Protein AF-A0A1F5NSA7-F1 (afdb_monomer_lite)

Foldseek 3Di:
DVVVVVVVVVLVVVLVVCVVVVPDQAASVVVVLVCLLVVLLVCLVVVPVPRDLLVSLLSVLVVQLVVCVQVVPQFDPVLSVLSSVLSSVLSSLCSDPNSVVVSVVSVVVNVVSVVVRVVPTDDDDDDDDPCPSHD

Structure (mmCIF, N/CA/C/O backbone):
data_AF-A0A1F5NSA7-F1
#
_entry.id   AF-A0A1F5NSA7-F1
#
loop_
_atom_site.group_PDB
_atom_site.id
_atom_site.type_symbol
_atom_site.label_atom_id
_atom_site.label_alt_id
_atom_site.label_comp_id
_atom_site.label_asym_id
_atom_site.label_entity_id
_atom_site.label_seq_id
_atom_site.pdbx_PDB_ins_code
_atom_site.Cartn_x
_atom_site.Cartn_y
_atom_site.Cartn_z
_atom_site.occupancy
_atom_site.B_iso_or_equiv
_atom_site.auth_seq_id
_atom_site.auth_comp_id
_atom_site.auth_asym_id
_atom_site.auth_atom_id
_atom_site.pdbx_PDB_model_num
ATOM 1 N N . MET A 1 1 ? -5.636 7.174 -25.384 1.00 59.19 1 MET A N 1
ATOM 2 C CA . MET A 1 1 ? -6.730 7.542 -24.453 1.00 59.19 1 MET A CA 1
ATOM 3 C C . MET A 1 1 ? -7.946 6.629 -24.592 1.00 59.19 1 MET A C 1
ATOM 5 O O . MET A 1 1 ? -8.296 6.016 -23.596 1.00 59.19 1 MET A O 1
ATOM 9 N N . ILE A 1 2 ? -8.536 6.452 -25.786 1.00 85.12 2 ILE A N 1
ATOM 10 C CA . ILE A 1 2 ? -9.691 5.543 -26.000 1.00 85.12 2 ILE A CA 1
ATOM 11 C C . ILE A 1 2 ? -9.412 4.102 -25.542 1.00 85.12 2 ILE A C 1
ATOM 13 O O . ILE A 1 2 ? -10.258 3.491 -24.900 1.00 85.12 2 ILE A O 1
ATOM 17 N N . TYR A 1 3 ? -8.210 3.580 -25.798 1.00 79.81 3 TYR A N 1
ATOM 18 C CA . TYR A 1 3 ? -7.849 2.216 -25.400 1.00 79.81 3 TYR A CA 1
ATOM 19 C C . TYR A 1 3 ? -7.898 1.983 -23.879 1.00 79.81 3 TYR A C 1
ATOM 21 O O . TYR A 1 3 ? -8.361 0.935 -23.444 1.00 79.81 3 TYR A O 1
ATOM 29 N N . TYR A 1 4 ? -7.487 2.965 -23.066 1.00 64.31 4 TYR A N 1
ATOM 30 C CA . TYR A 1 4 ? -7.553 2.859 -21.605 1.00 64.31 4 TYR A CA 1
ATOM 31 C C . TYR A 1 4 ? -9.001 2.807 -21.115 1.00 64.31 4 TYR A C 1
ATOM 33 O O . TYR A 1 4 ? -9.326 1.991 -20.259 1.00 64.31 4 TYR A O 1
ATOM 41 N N . LEU A 1 5 ? -9.882 3.632 -21.693 1.00 71.81 5 LEU A N 1
ATOM 42 C CA . LEU A 1 5 ? -11.310 3.630 -21.361 1.00 71.81 5 LEU A CA 1
ATOM 43 C C . LEU A 1 5 ? -11.967 2.296 -21.724 1.00 71.81 5 LEU A C 1
ATOM 45 O O . LEU A 1 5 ? -12.760 1.772 -20.947 1.00 71.81 5 LEU A O 1
ATOM 49 N N . LEU A 1 6 ? -11.592 1.722 -22.869 1.00 86.19 6 LEU A N 1
ATOM 50 C CA . LEU A 1 6 ? -12.096 0.429 -23.324 1.00 86.19 6 LEU A CA 1
ATOM 51 C C . LEU A 1 6 ? -11.647 -0.701 -22.387 1.00 86.19 6 LEU A C 1
ATOM 53 O O . LEU A 1 6 ? -12.471 -1.515 -21.989 1.00 86.19 6 LEU A O 1
ATOM 57 N N . ILE A 1 7 ? -10.380 -0.698 -21.955 1.00 78.62 7 ILE A N 1
ATOM 58 C CA . ILE A 1 7 ? -9.847 -1.661 -20.977 1.00 78.62 7 ILE A CA 1
ATOM 59 C C . ILE A 1 7 ? -10.573 -1.546 -19.631 1.00 78.62 7 ILE A C 1
ATOM 61 O O . ILE A 1 7 ? -11.007 -2.562 -19.090 1.00 78.62 7 ILE A O 1
ATOM 65 N N . ILE A 1 8 ? -10.757 -0.329 -19.106 1.00 75.56 8 ILE A N 1
ATOM 66 C CA . ILE A 1 8 ? -11.465 -0.101 -17.836 1.00 75.56 8 ILE A CA 1
ATOM 67 C C . ILE A 1 8 ? -12.918 -0.571 -17.942 1.00 75.56 8 ILE A C 1
ATOM 69 O O . ILE A 1 8 ? -13.404 -1.255 -17.043 1.00 75.56 8 ILE A O 1
ATOM 73 N N . PHE A 1 9 ? -13.605 -0.261 -19.044 1.00 85.12 9 PHE A N 1
ATOM 74 C CA . PHE A 1 9 ? -14.976 -0.706 -19.279 1.00 85.12 9 PHE A CA 1
ATOM 75 C C . PHE A 1 9 ? -15.074 -2.236 -19.319 1.00 85.12 9 PHE A C 1
ATOM 77 O O . PHE A 1 9 ? -15.924 -2.815 -18.647 1.00 85.12 9 PHE A O 1
ATOM 84 N N . LEU A 1 10 ? -14.165 -2.899 -20.040 1.00 83.81 10 LEU A N 1
ATOM 85 C CA . LEU A 1 10 ? -14.155 -4.354 -20.198 1.00 83.81 10 LEU A CA 1
ATOM 86 C C . LEU A 1 10 ? -13.842 -5.063 -18.872 1.00 83.81 10 LEU A C 1
ATOM 88 O O . LEU A 1 10 ? -14.538 -6.007 -18.508 1.00 83.81 10 LEU A O 1
ATOM 92 N N . LEU A 1 11 ? -12.878 -4.552 -18.097 1.00 76.06 11 LEU A N 1
ATOM 93 C CA . LEU A 1 11 ? -12.601 -5.012 -16.731 1.00 76.06 11 LEU A CA 1
ATOM 94 C C . LEU A 1 11 ? -13.821 -4.834 -15.824 1.00 76.06 11 LEU A C 1
ATOM 96 O O . LEU A 1 11 ? -14.205 -5.769 -15.127 1.00 76.06 11 LEU A O 1
ATOM 100 N N . THR A 1 12 ? -14.466 -3.668 -15.867 1.00 75.31 12 THR A N 1
ATOM 101 C CA . THR A 1 12 ? -15.664 -3.385 -15.060 1.00 75.31 12 THR A CA 1
ATOM 102 C C . THR A 1 12 ? -16.791 -4.361 -15.395 1.00 75.31 12 THR A C 1
ATOM 104 O O . THR A 1 12 ? -17.446 -4.874 -14.492 1.00 75.31 12 THR A O 1
ATOM 107 N N . LEU A 1 13 ? -16.978 -4.680 -16.678 1.00 81.56 13 LEU A N 1
ATOM 108 C CA . LEU A 1 13 ? -17.986 -5.627 -17.152 1.00 81.56 13 LEU A CA 1
ATOM 109 C C . LEU A 1 13 ? -17.665 -7.060 -16.696 1.00 81.56 13 LEU A C 1
ATOM 111 O O . LEU A 1 13 ? -18.548 -7.747 -16.190 1.00 81.56 13 LEU A O 1
ATOM 115 N N . VAL A 1 14 ? -16.398 -7.484 -16.777 1.00 79.56 14 VAL A N 1
ATOM 116 C CA . VAL A 1 14 ? -15.939 -8.790 -16.267 1.00 79.56 14 VAL A CA 1
ATOM 117 C C . VAL A 1 14 ? -16.171 -8.906 -14.759 1.00 79.56 14 VAL A C 1
ATOM 119 O O . VAL A 1 14 ? -16.764 -9.886 -14.308 1.00 79.56 14 VAL A O 1
ATOM 122 N N . PHE A 1 15 ? -15.780 -7.897 -13.974 1.00 67.94 15 PHE A N 1
ATOM 123 C CA . PHE A 1 15 ? -16.013 -7.886 -12.526 1.00 67.94 15 PHE A CA 1
ATOM 124 C C . PHE A 1 15 ? -17.499 -7.832 -12.172 1.00 67.94 15 PHE A C 1
ATOM 126 O O . PHE A 1 15 ? -17.921 -8.487 -11.220 1.00 67.94 15 PHE A O 1
ATOM 133 N N . TRP A 1 16 ? -18.308 -7.109 -12.947 1.00 74.50 16 TRP A N 1
ATOM 134 C CA . TRP A 1 16 ? -19.754 -7.056 -12.756 1.00 74.50 16 TRP A CA 1
ATOM 135 C C . TRP A 1 16 ? -20.420 -8.409 -13.019 1.00 74.50 16 TRP A C 1
ATOM 137 O O . TRP A 1 16 ? -21.258 -8.840 -12.227 1.00 74.50 16 TRP A O 1
ATOM 147 N N . VAL A 1 17 ? -20.015 -9.107 -14.085 1.00 75.94 17 VAL A N 1
ATOM 148 C CA . VAL A 1 17 ? -20.493 -10.461 -14.397 1.00 75.94 17 VAL A CA 1
ATOM 149 C C . VAL A 1 17 ? -20.066 -11.442 -13.306 1.00 75.94 17 VAL A C 1
ATOM 151 O O . VAL A 1 17 ? -20.916 -12.144 -12.770 1.00 75.94 17 VAL A O 1
ATOM 154 N N . LEU A 1 18 ? -18.794 -11.436 -12.897 1.00 69.38 18 LEU A N 1
ATOM 155 C CA . LEU A 1 18 ? -18.285 -12.298 -11.822 1.00 69.38 18 LEU A CA 1
ATOM 156 C C . LEU A 1 18 ? -19.015 -12.074 -10.489 1.00 69.38 18 LEU A C 1
ATOM 158 O O . LEU A 1 18 ? -19.372 -13.042 -9.815 1.00 69.38 18 LEU A O 1
ATOM 162 N N . TYR A 1 19 ? -19.283 -10.813 -10.138 1.00 66.25 19 TYR A N 1
ATOM 163 C CA . TYR A 1 19 ? -20.065 -10.449 -8.958 1.00 66.25 19 TYR A CA 1
ATOM 164 C C . TYR A 1 19 ? -21.512 -10.947 -9.063 1.00 66.25 19 TYR A C 1
ATOM 166 O O . TYR A 1 19 ? -22.030 -11.580 -8.142 1.00 66.25 19 TYR A O 1
ATOM 174 N N . ARG A 1 20 ? -22.163 -10.717 -10.211 1.00 73.69 20 ARG A N 1
ATOM 175 C CA . ARG A 1 20 ? -23.559 -11.114 -10.441 1.00 73.69 20 ARG A CA 1
ATOM 176 C C . ARG A 1 20 ? -23.741 -12.630 -10.460 1.00 73.69 20 ARG A C 1
ATOM 178 O O . ARG A 1 20 ? -24.774 -13.117 -10.010 1.00 73.69 20 ARG A O 1
ATOM 185 N N . SER A 1 21 ? -22.746 -13.369 -10.936 1.00 71.56 21 SER A N 1
ATOM 186 C CA . SER A 1 21 ? -22.776 -14.830 -10.991 1.00 71.56 21 SER A CA 1
ATOM 187 C C . SER A 1 21 ? -22.525 -15.503 -9.635 1.00 71.56 21 SER A C 1
ATOM 189 O O . SER A 1 21 ? -22.637 -16.722 -9.561 1.00 71.56 21 SER A O 1
ATOM 191 N N . ARG A 1 22 ? -22.190 -14.753 -8.566 1.00 64.38 22 ARG A N 1
ATOM 192 C CA . ARG A 1 22 ? -21.837 -15.279 -7.226 1.00 64.38 22 ARG A CA 1
ATOM 193 C C . ARG A 1 22 ? -20.782 -16.402 -7.230 1.00 64.38 22 ARG A C 1
ATOM 195 O O . ARG A 1 22 ? -20.678 -17.156 -6.269 1.00 64.38 22 ARG A O 1
ATOM 202 N N . ILE A 1 23 ? -19.978 -16.508 -8.290 1.00 63.03 23 ILE A N 1
ATOM 203 C CA . ILE A 1 23 ? -18.941 -17.547 -8.426 1.00 63.03 23 ILE A CA 1
ATOM 204 C C . ILE A 1 23 ? -17.791 -17.288 -7.439 1.00 63.03 23 ILE A C 1
ATOM 206 O O . ILE A 1 23 ? -17.078 -18.209 -7.053 1.00 63.03 23 ILE A O 1
ATOM 210 N N . ILE A 1 24 ? -17.625 -16.038 -6.999 1.00 58.00 24 ILE A N 1
ATOM 211 C CA . ILE A 1 24 ? -16.547 -15.612 -6.112 1.00 58.00 24 ILE A CA 1
ATOM 212 C C . ILE A 1 24 ? -17.168 -14.931 -4.884 1.00 58.00 24 ILE A C 1
ATOM 214 O O . ILE A 1 24 ? -17.869 -13.932 -5.018 1.00 58.00 24 ILE A O 1
ATOM 218 N N . ALA A 1 25 ? -16.898 -15.460 -3.687 1.00 63.16 25 ALA A N 1
ATOM 219 C CA . ALA A 1 25 ? -17.334 -14.885 -2.405 1.00 63.16 25 ALA A CA 1
ATOM 220 C C . ALA A 1 25 ? -16.518 -13.646 -1.973 1.00 63.16 25 ALA A C 1
ATOM 222 O O . ALA A 1 25 ? -16.739 -13.098 -0.898 1.00 63.16 25 ALA A O 1
ATOM 223 N N . PHE A 1 26 ? -15.554 -13.219 -2.792 1.00 64.19 26 PHE A N 1
ATOM 224 C CA . PHE A 1 26 ? -14.690 -12.071 -2.538 1.00 64.19 26 PHE A CA 1
ATOM 225 C C . PHE A 1 26 ? -15.247 -10.832 -3.235 1.00 64.19 26 PHE A C 1
ATOM 227 O O . PHE A 1 26 ? -15.658 -10.899 -4.396 1.00 64.19 26 PHE A O 1
ATOM 234 N N . CYS A 1 27 ? -15.216 -9.679 -2.566 1.00 71.94 27 CYS A N 1
ATOM 235 C CA . CYS A 1 27 ? -15.608 -8.437 -3.214 1.00 71.94 27 CYS A CA 1
ATOM 236 C C . CYS A 1 27 ? -14.680 -8.115 -4.389 1.00 71.94 27 CYS A C 1
ATOM 238 O O . CYS A 1 27 ? -13.453 -8.126 -4.223 1.00 71.94 27 CYS A O 1
ATOM 240 N N . PRO A 1 28 ? -15.246 -7.764 -5.558 1.00 68.94 28 PRO A N 1
ATOM 241 C CA . PRO A 1 28 ? -14.464 -7.417 -6.738 1.00 68.94 28 PRO A CA 1
ATOM 242 C C . PRO A 1 28 ? -13.488 -6.268 -6.460 1.00 68.94 28 PRO A C 1
ATOM 244 O O . PRO A 1 28 ? -12.380 -6.283 -6.982 1.00 68.94 28 PRO A O 1
ATOM 247 N N . ILE A 1 29 ? -13.839 -5.323 -5.580 1.00 70.69 29 ILE A N 1
ATOM 248 C CA . ILE A 1 29 ? -12.952 -4.219 -5.192 1.00 70.69 29 ILE A CA 1
ATOM 249 C C . ILE A 1 29 ? -11.737 -4.755 -4.430 1.00 70.69 29 ILE A C 1
ATOM 251 O O . ILE A 1 29 ? -10.611 -4.476 -4.827 1.00 70.69 29 ILE A O 1
ATOM 255 N N . CYS A 1 30 ? -11.938 -5.566 -3.381 1.00 74.75 30 CYS A N 1
ATOM 256 C CA . CYS A 1 30 ? -10.825 -6.088 -2.579 1.00 74.75 30 CYS A CA 1
ATOM 257 C C . CYS A 1 30 ? -9.909 -6.987 -3.458 1.00 74.75 30 CYS A C 1
ATOM 259 O O . CYS A 1 30 ? -8.685 -6.913 -3.345 1.00 74.75 30 CYS A O 1
ATOM 261 N N . ALA A 1 31 ? -10.474 -7.742 -4.413 1.00 75.38 31 ALA A N 1
ATOM 262 C CA . ALA A 1 31 ? -9.715 -8.542 -5.380 1.00 75.38 31 ALA A CA 1
ATOM 263 C C . ALA A 1 31 ? -8.886 -7.694 -6.365 1.00 75.38 31 ALA A C 1
ATOM 265 O O . ALA A 1 31 ? -7.699 -7.967 -6.547 1.00 75.38 31 ALA A O 1
ATOM 266 N N . VAL A 1 32 ? -9.469 -6.648 -6.967 1.00 78.81 32 VAL A N 1
ATOM 267 C CA . VAL A 1 32 ? -8.744 -5.725 -7.863 1.00 78.81 32 VAL A CA 1
ATOM 268 C C . VAL A 1 32 ? -7.575 -5.077 -7.137 1.00 78.81 32 VAL A C 1
ATOM 270 O O . VAL A 1 32 ? -6.474 -5.010 -7.685 1.00 78.81 32 VAL A O 1
ATOM 273 N N . THR A 1 33 ? -7.782 -4.637 -5.896 1.00 81.12 33 THR A N 1
ATOM 274 C CA . THR A 1 33 ? -6.726 -4.004 -5.105 1.00 81.12 33 THR A CA 1
ATOM 275 C C . THR A 1 33 ? -5.577 -4.983 -4.839 1.00 81.12 33 THR A C 1
ATOM 277 O O . THR A 1 33 ? -4.422 -4.633 -5.063 1.00 81.12 33 THR A O 1
ATOM 280 N N . VAL A 1 34 ? -5.869 -6.235 -4.457 1.00 82.00 34 VAL A N 1
ATOM 281 C CA . VAL A 1 34 ? -4.841 -7.277 -4.258 1.00 82.00 34 VAL A CA 1
ATOM 282 C C . VAL A 1 34 ? -4.090 -7.592 -5.549 1.00 82.00 34 VAL A C 1
ATOM 284 O O . VAL A 1 34 ? -2.862 -7.639 -5.539 1.00 82.00 34 VAL A O 1
ATOM 287 N N . ILE A 1 35 ? -4.798 -7.748 -6.670 1.00 82.25 35 ILE A N 1
ATOM 288 C CA . ILE A 1 35 ? -4.173 -7.968 -7.983 1.00 82.25 35 ILE A CA 1
ATOM 289 C C . ILE A 1 35 ? -3.264 -6.788 -8.347 1.00 82.25 35 ILE A C 1
ATOM 291 O O . ILE A 1 35 ? -2.162 -6.997 -8.848 1.00 82.25 35 ILE A O 1
ATOM 295 N N . THR A 1 36 ? -3.685 -5.558 -8.043 1.00 86.12 36 THR A N 1
ATOM 296 C CA . THR A 1 36 ? -2.885 -4.348 -8.275 1.00 86.12 36 THR A CA 1
ATOM 297 C C . THR A 1 36 ? -1.614 -4.347 -7.422 1.00 86.12 36 THR A C 1
ATOM 299 O O . TH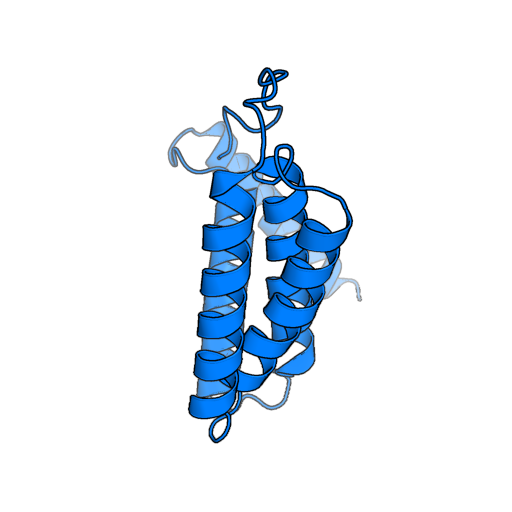R A 1 36 ? -0.549 -4.022 -7.946 1.00 86.12 36 THR A O 1
ATOM 302 N N . TRP A 1 37 ? -1.674 -4.777 -6.153 1.00 84.62 37 TRP A N 1
ATOM 303 C CA . TRP A 1 37 ? -0.476 -4.924 -5.310 1.00 84.62 37 TRP A CA 1
ATOM 304 C C . TRP A 1 37 ? 0.493 -5.948 -5.862 1.00 84.62 37 TRP A C 1
ATOM 306 O O . TRP A 1 37 ? 1.665 -5.643 -6.065 1.00 84.62 37 TRP A O 1
ATOM 316 N N . VAL A 1 38 ? -0.003 -7.160 -6.109 1.00 86.12 38 VAL A N 1
ATOM 317 C CA . VAL A 1 38 ? 0.826 -8.272 -6.571 1.00 86.12 38 VAL A CA 1
ATOM 318 C C . VAL A 1 38 ? 1.435 -7.933 -7.928 1.00 86.12 38 VAL A C 1
ATOM 320 O O . VAL A 1 38 ? 2.633 -8.114 -8.119 1.00 86.12 38 VAL A O 1
ATOM 323 N N . GLY A 1 39 ? 0.645 -7.364 -8.840 1.00 87.62 39 GLY A N 1
ATOM 324 C CA . GLY A 1 39 ? 1.114 -6.907 -10.145 1.00 87.62 39 GLY A CA 1
ATOM 325 C C . GLY A 1 39 ? 2.149 -5.786 -10.046 1.00 87.62 39 GLY A C 1
ATOM 326 O O . GLY A 1 39 ? 3.172 -5.850 -10.722 1.00 87.62 39 GLY A O 1
ATOM 327 N N . GLY A 1 40 ? 1.929 -4.793 -9.179 1.00 87.44 40 GLY A N 1
ATOM 328 C CA . GLY A 1 40 ? 2.871 -3.695 -8.952 1.00 87.44 40 GLY A CA 1
ATOM 329 C C . GLY A 1 40 ? 4.204 -4.173 -8.378 1.00 87.44 40 GLY A C 1
ATOM 330 O O . GLY A 1 40 ? 5.258 -3.828 -8.906 1.00 87.44 40 GLY A O 1
ATOM 331 N N . LEU A 1 41 ? 4.167 -5.024 -7.350 1.00 87.25 41 LEU A N 1
ATOM 332 C CA . LEU A 1 41 ? 5.366 -5.617 -6.750 1.00 87.25 41 LEU A CA 1
ATOM 333 C C . LEU A 1 41 ? 6.119 -6.502 -7.745 1.00 87.25 41 LEU A C 1
ATOM 335 O O . LEU A 1 41 ? 7.341 -6.405 -7.852 1.00 87.25 41 LEU A O 1
ATOM 339 N N . LEU A 1 42 ? 5.401 -7.323 -8.516 1.00 89.38 42 LEU A N 1
ATOM 340 C CA . LEU A 1 42 ? 6.003 -8.174 -9.537 1.00 89.38 42 LEU A CA 1
ATOM 341 C C . LEU A 1 42 ? 6.649 -7.342 -10.653 1.00 89.38 42 LEU A C 1
ATOM 343 O O . LEU A 1 42 ? 7.761 -7.647 -11.073 1.00 89.38 42 LEU A O 1
ATOM 347 N N . ALA A 1 43 ? 5.997 -6.268 -11.105 1.00 88.50 43 ALA A N 1
ATOM 348 C CA . ALA A 1 43 ? 6.541 -5.378 -12.129 1.00 88.50 43 ALA A CA 1
ATOM 349 C C . ALA A 1 43 ? 7.823 -4.667 -11.659 1.00 88.50 43 ALA A C 1
ATOM 351 O O . ALA A 1 43 ? 8.768 -4.524 -12.437 1.00 88.50 43 ALA A O 1
ATOM 352 N N . ILE A 1 44 ? 7.889 -4.280 -10.381 1.00 87.50 44 ILE A N 1
ATOM 353 C CA . ILE A 1 44 ? 9.102 -3.713 -9.777 1.00 87.50 44 ILE A CA 1
ATOM 354 C C . ILE A 1 44 ? 10.200 -4.774 -9.680 1.00 87.50 44 ILE A C 1
ATOM 356 O O . ILE A 1 44 ? 11.342 -4.512 -10.056 1.00 87.50 44 ILE A O 1
ATOM 360 N N . HIS A 1 45 ? 9.859 -5.988 -9.243 1.00 85.75 45 HIS A N 1
ATOM 361 C CA . HIS A 1 45 ? 10.818 -7.085 -9.127 1.00 85.75 45 HIS A CA 1
ATOM 362 C C . HIS A 1 45 ? 11.422 -7.479 -10.485 1.00 85.75 45 HIS A C 1
ATOM 364 O O . HIS A 1 45 ? 12.626 -7.701 -10.594 1.00 85.75 45 HIS A O 1
ATOM 370 N N . LEU A 1 46 ? 10.608 -7.476 -11.543 1.00 90.50 46 LEU A N 1
ATOM 371 C CA . LEU A 1 46 ? 11.033 -7.718 -12.924 1.00 90.50 46 LEU A CA 1
ATOM 372 C C . LEU A 1 46 ? 11.735 -6.509 -13.574 1.00 90.50 46 LEU A C 1
ATOM 374 O O . LEU A 1 46 ? 12.067 -6.566 -14.757 1.00 90.50 46 LEU A O 1
ATOM 378 N N . ARG A 1 47 ? 11.977 -5.422 -12.823 1.00 86.75 47 ARG A N 1
ATOM 379 C CA . ARG A 1 47 ? 12.631 -4.179 -13.278 1.00 86.75 47 ARG A CA 1
ATOM 380 C C . ARG A 1 47 ? 11.994 -3.583 -14.533 1.00 86.75 47 ARG A C 1
ATOM 382 O O . ARG A 1 47 ? 12.678 -3.072 -15.421 1.00 86.75 47 ARG A O 1
ATOM 389 N N . VAL A 1 48 ? 10.669 -3.653 -14.619 1.00 88.12 48 VAL A N 1
ATOM 390 C CA . VAL A 1 48 ? 9.934 -3.129 -15.766 1.00 88.12 48 VAL A CA 1
ATOM 391 C C . VAL A 1 48 ? 9.999 -1.599 -15.752 1.00 88.12 48 VAL A C 1
ATOM 393 O O . VAL A 1 48 ? 9.690 -0.967 -14.748 1.00 88.12 48 VAL A O 1
ATOM 396 N N . SER A 1 49 ? 10.376 -0.987 -16.875 1.00 82.62 49 SER A N 1
ATOM 397 C CA . SER A 1 49 ? 10.705 0.448 -16.959 1.00 82.62 49 SER A CA 1
ATOM 398 C C . SER A 1 49 ? 9.561 1.409 -16.611 1.00 82.62 49 SER A C 1
ATOM 400 O O . SER A 1 49 ? 9.821 2.547 -16.230 1.00 82.62 49 SER A O 1
ATOM 402 N N . TRP A 1 50 ? 8.302 0.979 -16.728 1.00 83.44 50 TRP A N 1
ATOM 403 C CA . TRP A 1 50 ? 7.136 1.787 -16.349 1.00 83.44 50 TRP A CA 1
ATOM 404 C C . TRP A 1 50 ? 6.727 1.623 -14.877 1.00 83.44 50 TRP A C 1
ATOM 406 O O . TRP A 1 50 ? 5.890 2.384 -14.388 1.00 83.44 50 TRP A O 1
ATOM 416 N N . ALA A 1 51 ? 7.291 0.649 -14.157 1.00 84.62 51 ALA A N 1
ATOM 417 C CA . ALA A 1 51 ? 6.947 0.376 -12.769 1.00 84.62 51 ALA A CA 1
ATOM 418 C C . ALA A 1 51 ? 7.709 1.327 -11.837 1.00 84.62 51 ALA A C 1
ATOM 420 O O . ALA A 1 51 ? 8.887 1.133 -11.545 1.00 84.62 51 ALA A O 1
ATOM 421 N N . ASN A 1 52 ? 7.028 2.372 -11.364 1.00 85.31 52 ASN A N 1
ATOM 422 C CA . ASN A 1 52 ? 7.611 3.311 -10.413 1.00 85.31 52 ASN A CA 1
ATOM 423 C C . ASN A 1 52 ? 7.299 2.874 -8.964 1.00 85.31 52 ASN A C 1
ATOM 425 O O . ASN A 1 52 ? 6.121 2.851 -8.585 1.00 85.31 52 ASN A O 1
ATOM 429 N N . PRO A 1 53 ? 8.316 2.573 -8.131 1.00 84.06 53 PRO A N 1
ATOM 430 C CA . PRO A 1 53 ? 8.118 2.133 -6.749 1.00 84.06 53 PRO A CA 1
ATOM 431 C C . PRO A 1 53 ? 7.380 3.159 -5.889 1.00 84.06 53 PRO A C 1
ATOM 433 O O . PRO A 1 53 ? 6.615 2.786 -5.003 1.00 84.06 53 PRO A O 1
ATOM 436 N N . PHE A 1 54 ? 7.524 4.447 -6.195 1.00 85.81 54 PHE A N 1
ATOM 437 C CA . PHE A 1 54 ? 6.817 5.516 -5.502 1.00 85.81 54 PHE A CA 1
ATOM 438 C C . PHE A 1 54 ? 5.304 5.470 -5.756 1.00 85.81 54 PHE A C 1
ATOM 440 O O . PHE A 1 54 ? 4.509 5.630 -4.833 1.00 85.81 54 PHE A O 1
ATOM 447 N N . VAL A 1 55 ? 4.895 5.189 -6.998 1.00 85.88 55 VAL A N 1
ATOM 448 C CA . VAL A 1 55 ? 3.474 5.074 -7.364 1.00 85.88 55 VAL A CA 1
ATOM 449 C C . VAL A 1 55 ? 2.840 3.880 -6.656 1.00 85.88 55 VAL A C 1
ATOM 451 O O . VAL A 1 55 ? 1.755 4.009 -6.090 1.00 85.88 55 VAL A O 1
ATOM 454 N N . VAL A 1 56 ? 3.533 2.738 -6.633 1.00 87.56 56 VAL A N 1
ATOM 455 C CA . VAL A 1 56 ? 3.062 1.548 -5.913 1.00 87.56 56 VAL A CA 1
ATOM 456 C C . VAL A 1 56 ? 2.951 1.841 -4.418 1.00 87.56 56 VAL A C 1
ATOM 458 O O . VAL A 1 56 ? 1.902 1.573 -3.841 1.00 87.56 56 VAL A O 1
ATOM 461 N N . ALA A 1 57 ? 3.959 2.468 -3.806 1.00 86.50 57 ALA A N 1
ATOM 462 C CA . ALA A 1 57 ? 3.940 2.818 -2.387 1.00 86.50 57 ALA A CA 1
ATOM 463 C C . ALA A 1 57 ? 2.793 3.773 -2.012 1.00 86.50 57 ALA A C 1
ATOM 465 O O . ALA A 1 57 ? 2.110 3.534 -1.015 1.00 86.50 57 ALA A O 1
ATOM 466 N N . ILE A 1 58 ? 2.526 4.810 -2.819 1.00 85.50 58 ILE A N 1
ATOM 467 C CA . ILE A 1 58 ? 1.385 5.719 -2.608 1.00 85.50 58 ILE A CA 1
ATOM 468 C C . ILE A 1 58 ? 0.071 4.952 -2.656 1.00 85.50 58 ILE A C 1
ATOM 470 O O . ILE A 1 58 ? -0.775 5.125 -1.778 1.00 85.50 58 ILE A O 1
ATOM 474 N N . LEU A 1 59 ? -0.103 4.100 -3.667 1.00 87.00 59 LEU A N 1
ATOM 475 C CA . LEU A 1 59 ? -1.298 3.281 -3.791 1.00 87.00 59 LEU A CA 1
ATOM 476 C C . LEU A 1 59 ? -1.452 2.402 -2.532 1.00 87.00 59 LEU A C 1
ATOM 478 O O . LEU A 1 59 ? -2.536 2.390 -1.934 1.00 87.00 59 LEU A O 1
ATOM 482 N N . MET A 1 60 ? -0.394 1.694 -2.098 1.00 87.62 60 MET A N 1
ATOM 483 C CA . MET A 1 60 ? -0.484 0.772 -0.947 1.00 87.62 60 MET A CA 1
ATOM 484 C C . MET A 1 60 ? -0.821 1.551 0.323 1.00 87.62 60 MET A C 1
ATOM 486 O O . MET A 1 60 ? -1.676 1.149 1.114 1.00 87.62 60 MET A O 1
ATOM 490 N N . GLY A 1 61 ? -0.191 2.712 0.487 1.00 86.50 61 GLY A N 1
ATOM 491 C CA . GLY A 1 61 ? -0.422 3.605 1.607 1.00 86.50 61 GLY A CA 1
ATOM 492 C C . GLY A 1 61 ? -1.818 4.217 1.638 1.00 86.50 61 GLY A C 1
ATOM 493 O O . GLY A 1 61 ? -2.399 4.337 2.714 1.00 86.50 61 GLY A O 1
ATOM 494 N N . ALA A 1 62 ? -2.412 4.534 0.485 1.00 85.25 62 ALA A N 1
ATOM 495 C CA . ALA A 1 62 ? -3.805 4.974 0.414 1.00 85.25 62 ALA A CA 1
ATOM 496 C C . ALA A 1 62 ? -4.757 3.884 0.936 1.00 85.25 62 ALA A C 1
ATOM 498 O O . ALA A 1 62 ? -5.703 4.176 1.670 1.00 85.25 62 ALA A O 1
ATOM 499 N N . SER A 1 63 ? -4.461 2.614 0.640 1.00 86.44 63 SER A N 1
ATOM 500 C CA . SER A 1 63 ? -5.214 1.486 1.201 1.00 86.44 63 SER A CA 1
ATOM 501 C C . SER A 1 63 ? -4.982 1.314 2.698 1.00 86.44 63 SER A C 1
ATOM 503 O O . SER A 1 63 ? -5.939 1.065 3.427 1.00 86.44 63 SER A O 1
ATOM 505 N N . MET A 1 64 ? -3.761 1.538 3.195 1.00 84.31 64 MET A N 1
ATOM 506 C CA . MET A 1 64 ? -3.521 1.625 4.641 1.00 84.31 64 MET A CA 1
ATOM 507 C C . MET A 1 64 ? -4.312 2.759 5.297 1.00 84.31 64 MET A C 1
ATOM 509 O O . MET A 1 64 ? -4.829 2.564 6.392 1.00 84.31 64 MET A O 1
ATOM 513 N N . GLY A 1 65 ? -4.458 3.914 4.645 1.00 84.25 65 GLY A N 1
ATOM 514 C CA . GLY A 1 65 ? -5.287 5.015 5.139 1.00 84.25 65 GLY A CA 1
ATOM 515 C C . GLY A 1 65 ? -6.760 4.631 5.257 1.00 84.25 65 GLY A C 1
ATOM 516 O O . GLY A 1 65 ? -7.373 4.862 6.298 1.00 84.25 65 GLY A O 1
ATOM 517 N N . ALA A 1 66 ? -7.307 3.956 4.244 1.00 82.25 66 ALA A N 1
ATOM 518 C CA . ALA A 1 66 ? -8.666 3.417 4.302 1.00 82.25 66 ALA A CA 1
ATOM 519 C C . ALA A 1 66 ? -8.834 2.393 5.442 1.00 82.25 66 ALA A C 1
ATOM 521 O O . ALA A 1 66 ? -9.832 2.420 6.165 1.00 82.25 66 ALA A O 1
ATOM 522 N N . LEU A 1 67 ? -7.837 1.526 5.655 1.00 80.56 67 LEU A N 1
ATOM 523 C CA . LEU A 1 67 ? -7.821 0.573 6.768 1.00 80.56 67 LEU A CA 1
ATOM 524 C C . LEU A 1 67 ? -7.716 1.271 8.129 1.00 80.56 67 LEU A C 1
ATOM 526 O O . LEU A 1 67 ? -8.413 0.883 9.063 1.00 80.56 67 LEU A O 1
ATOM 530 N N . ALA A 1 68 ? -6.882 2.303 8.252 1.00 83.44 68 ALA A N 1
ATOM 531 C CA . ALA A 1 68 ? -6.738 3.089 9.474 1.00 83.44 68 ALA A CA 1
ATOM 532 C C . ALA A 1 68 ? -8.032 3.841 9.812 1.00 83.44 68 ALA A C 1
ATOM 534 O O . ALA A 1 68 ? -8.383 3.962 10.984 1.00 83.44 68 ALA A O 1
ATOM 535 N N . GLU A 1 69 ? -8.784 4.288 8.806 1.00 81.94 69 GLU A N 1
ATOM 536 C CA . GLU A 1 69 ? -10.090 4.903 9.023 1.00 81.94 69 GLU A CA 1
ATOM 537 C C . GLU A 1 69 ? -11.141 3.873 9.460 1.00 81.94 69 GLU A C 1
ATOM 539 O O . GLU A 1 69 ? -11.866 4.111 10.428 1.00 81.94 69 GLU A O 1
ATOM 544 N N . LYS A 1 70 ? -11.176 2.700 8.810 1.00 75.25 70 LYS A N 1
ATOM 545 C CA . LYS A 1 70 ? -12.132 1.620 9.109 1.00 75.25 70 LYS A CA 1
ATOM 546 C C . LYS A 1 70 ? -11.871 0.969 10.470 1.00 75.25 70 LYS A C 1
ATOM 548 O O . LYS A 1 70 ? -12.753 0.924 11.325 1.00 75.25 70 LYS A O 1
ATOM 553 N N . TYR A 1 71 ? -10.660 0.460 10.673 1.00 76.00 71 TYR A N 1
ATOM 554 C CA . TYR A 1 71 ? -10.284 -0.343 11.841 1.00 76.00 71 TYR A CA 1
ATOM 555 C C . TYR A 1 71 ? -9.668 0.482 12.966 1.00 76.00 71 TYR A C 1
ATOM 557 O O . TYR A 1 71 ? -9.614 0.035 14.112 1.00 76.00 71 TYR A O 1
ATOM 565 N N . GLY A 1 72 ? -9.219 1.698 12.664 1.00 73.69 72 GLY A N 1
ATOM 566 C CA . GLY A 1 72 ? -8.589 2.576 13.634 1.00 73.69 72 GLY A CA 1
ATOM 567 C C . GLY A 1 72 ? -9.512 3.612 14.250 1.00 73.69 72 GLY A C 1
ATOM 568 O O . GLY A 1 72 ? -9.008 4.595 14.775 1.00 73.69 72 GLY A O 1
ATOM 569 N N . ARG A 1 73 ? -10.840 3.417 14.230 1.00 75.19 73 ARG A N 1
ATOM 570 C CA . ARG A 1 73 ? -11.785 4.335 14.903 1.00 75.19 73 ARG A CA 1
ATOM 571 C C . ARG A 1 73 ? -11.463 4.527 16.382 1.00 75.19 73 ARG A C 1
ATOM 573 O O . ARG A 1 73 ? -11.480 5.650 16.856 1.00 75.19 73 ARG A O 1
ATOM 580 N N . ARG A 1 74 ? -11.064 3.448 17.065 1.00 76.19 74 ARG A N 1
ATOM 581 C CA . ARG A 1 74 ? -10.628 3.505 18.469 1.00 76.19 74 ARG A CA 1
ATOM 582 C C . ARG A 1 74 ? -9.366 4.340 18.688 1.00 76.19 74 ARG A C 1
ATOM 584 O O . ARG A 1 74 ? -9.073 4.703 19.816 1.00 76.19 74 ARG A O 1
ATOM 591 N N . PHE A 1 75 ? -8.579 4.575 17.642 1.00 78.50 75 PHE A N 1
ATOM 592 C CA . PHE A 1 75 ? -7.318 5.287 17.730 1.00 78.50 75 PHE A CA 1
ATOM 593 C C . PHE A 1 75 ? -7.510 6.754 17.327 1.00 78.50 75 PHE A C 1
ATOM 595 O O . PHE A 1 75 ? -8.234 7.077 16.386 1.00 78.50 75 PHE A O 1
ATOM 602 N N . GLY A 1 76 ? -6.839 7.659 18.042 1.00 82.69 76 GLY A N 1
ATOM 603 C CA . GLY A 1 76 ? -6.930 9.095 17.778 1.00 82.69 76 GLY A CA 1
ATOM 604 C C . GLY A 1 76 ? -6.355 9.505 16.417 1.00 82.69 76 GLY A C 1
ATOM 605 O O . GLY A 1 76 ? -5.613 8.759 15.774 1.00 82.69 76 GLY A O 1
ATOM 606 N N . LEU A 1 77 ? -6.644 10.744 16.005 1.00 84.25 77 LEU A N 1
ATOM 607 C CA . LEU A 1 77 ? -6.192 11.316 14.730 1.00 84.25 77 LEU A CA 1
ATOM 608 C C . LEU A 1 77 ? -4.668 11.209 14.537 1.00 84.25 77 LEU A C 1
ATOM 610 O O . LEU A 1 77 ? -4.215 10.876 13.448 1.00 84.25 77 LEU A O 1
ATOM 614 N N . LEU A 1 78 ? -3.896 11.425 15.608 1.00 84.50 78 LEU A N 1
ATOM 615 C CA . LEU A 1 78 ? -2.431 11.328 15.596 1.00 84.50 78 LEU A CA 1
ATOM 616 C C . LEU A 1 78 ? -1.927 9.922 15.248 1.00 84.50 78 LEU A C 1
ATOM 618 O O . LEU A 1 78 ? -0.920 9.778 14.563 1.00 84.50 78 LEU A O 1
ATOM 622 N N . TRP A 1 79 ? -2.628 8.877 15.695 1.00 87.00 79 TRP A N 1
ATOM 623 C CA . TRP A 1 79 ? -2.270 7.505 15.341 1.00 87.00 79 TRP A CA 1
ATOM 624 C C . TRP A 1 79 ? -2.584 7.230 13.871 1.00 87.00 79 TRP A C 1
ATOM 626 O O . TRP A 1 79 ? -1.758 6.656 13.171 1.00 87.00 79 TRP A O 1
ATOM 636 N N . LYS A 1 80 ? -3.739 7.690 13.372 1.00 85.50 80 LYS A N 1
ATOM 637 C CA . LYS A 1 80 ? -4.126 7.516 11.963 1.00 85.50 80 LYS A CA 1
ATOM 638 C C . LYS A 1 80 ? -3.140 8.203 11.016 1.00 85.50 80 LYS A C 1
ATOM 640 O O . LYS A 1 80 ? -2.711 7.597 10.037 1.00 85.50 80 LYS A O 1
ATOM 645 N N . THR A 1 81 ? -2.734 9.437 11.317 1.00 87.88 81 THR A N 1
ATOM 646 C CA . THR A 1 81 ? -1.736 10.154 10.510 1.00 87.88 81 THR A CA 1
ATOM 647 C C . THR A 1 81 ? -0.366 9.487 10.585 1.00 87.88 81 THR A C 1
ATOM 649 O O . THR A 1 81 ? 0.264 9.302 9.546 1.00 87.88 81 THR A O 1
ATOM 652 N N . ALA A 1 82 ? 0.070 9.048 11.772 1.00 88.00 82 ALA A N 1
ATOM 653 C CA . ALA A 1 82 ? 1.314 8.295 11.926 1.00 88.00 82 ALA A CA 1
ATOM 654 C C . ALA A 1 82 ? 1.291 6.981 11.128 1.00 88.00 82 ALA A C 1
ATOM 656 O O . ALA A 1 82 ? 2.248 6.688 10.420 1.00 88.00 82 ALA A O 1
ATOM 657 N N . MET A 1 83 ? 0.189 6.228 11.172 1.00 87.00 83 MET A N 1
ATOM 658 C CA . MET A 1 83 ? 0.011 4.992 10.401 1.00 87.00 83 MET A CA 1
ATOM 659 C C . MET A 1 83 ? 0.123 5.216 8.898 1.00 87.00 83 MET A C 1
ATOM 661 O O . MET A 1 83 ? 0.725 4.399 8.209 1.00 87.00 83 MET A O 1
ATOM 665 N N . ILE A 1 84 ? -0.438 6.311 8.384 1.00 88.44 84 ILE A N 1
ATOM 666 C CA . ILE A 1 84 ? -0.367 6.637 6.957 1.00 88.44 84 ILE A CA 1
ATOM 667 C C . ILE A 1 84 ? 1.058 7.049 6.579 1.00 88.44 84 ILE A C 1
ATOM 669 O O . ILE A 1 84 ? 1.626 6.486 5.647 1.00 88.44 84 ILE A O 1
ATOM 673 N N . LEU A 1 85 ? 1.660 7.990 7.312 1.00 89.56 85 LEU A N 1
ATOM 674 C CA . LEU A 1 85 ? 2.990 8.519 6.995 1.00 89.56 85 LEU A CA 1
ATOM 675 C C . LEU A 1 85 ? 4.083 7.455 7.136 1.00 89.56 85 LEU A C 1
ATOM 677 O O . LEU A 1 85 ? 4.884 7.253 6.220 1.00 89.56 85 LEU A O 1
ATOM 681 N N . LEU A 1 86 ? 4.097 6.743 8.263 1.00 89.50 86 LEU A N 1
ATOM 682 C CA . LEU A 1 86 ? 5.057 5.672 8.516 1.00 89.50 86 LEU A CA 1
ATOM 683 C C . LEU A 1 86 ? 4.747 4.439 7.663 1.00 89.50 86 LEU A C 1
ATOM 685 O O . LEU A 1 86 ? 5.674 3.771 7.222 1.00 89.50 86 LEU A O 1
ATOM 689 N N . GLY A 1 87 ? 3.474 4.155 7.377 1.00 87.19 87 GLY A N 1
ATOM 690 C CA . GLY A 1 87 ? 3.067 3.049 6.510 1.00 87.19 87 GLY A CA 1
ATOM 691 C C . GLY A 1 87 ? 3.528 3.235 5.066 1.00 87.19 87 GLY A C 1
ATOM 692 O O . GLY A 1 87 ? 4.187 2.354 4.524 1.00 87.19 87 GLY A O 1
ATOM 693 N N . ILE A 1 88 ? 3.267 4.405 4.466 1.00 89.75 88 ILE A N 1
ATOM 694 C CA . ILE A 1 88 ? 3.767 4.754 3.123 1.00 89.75 88 ILE A CA 1
ATOM 695 C C . ILE A 1 88 ? 5.291 4.651 3.084 1.00 89.75 88 ILE A C 1
ATOM 697 O O . ILE A 1 88 ? 5.843 4.036 2.173 1.00 89.75 88 ILE A O 1
ATOM 701 N N . SER A 1 89 ? 5.960 5.238 4.080 1.00 88.44 89 SER A N 1
ATOM 702 C CA . SER A 1 89 ? 7.423 5.249 4.150 1.00 88.44 89 SER A CA 1
ATOM 703 C C . SER A 1 89 ? 7.977 3.830 4.251 1.00 88.44 89 SER A C 1
ATOM 705 O O . SER A 1 89 ? 8.846 3.459 3.471 1.00 88.44 89 SER A O 1
ATOM 707 N N . SER A 1 90 ? 7.425 3.011 5.151 1.00 88.62 90 SER A N 1
ATOM 708 C CA . SER A 1 90 ? 7.805 1.607 5.305 1.00 88.62 90 SER A CA 1
ATOM 709 C C . SER A 1 90 ? 7.692 0.853 3.983 1.00 88.62 90 SER A C 1
ATOM 711 O O . SER A 1 90 ? 8.664 0.242 3.547 1.00 88.62 90 SER A O 1
ATOM 713 N N . ILE A 1 91 ? 6.544 0.951 3.308 1.00 87.75 91 ILE A N 1
ATOM 714 C CA . ILE A 1 91 ? 6.305 0.254 2.043 1.00 87.75 91 ILE A CA 1
ATOM 715 C C . ILE A 1 91 ? 7.282 0.726 0.967 1.00 87.75 91 ILE A C 1
ATOM 717 O O . ILE A 1 91 ? 7.840 -0.096 0.249 1.00 87.75 91 ILE A O 1
ATOM 721 N N . TYR A 1 92 ? 7.528 2.031 0.870 1.00 88.12 92 TYR A N 1
ATOM 722 C CA . TYR A 1 92 ? 8.477 2.583 -0.091 1.00 88.12 92 TYR A CA 1
ATOM 723 C C . TYR A 1 92 ? 9.892 2.013 0.086 1.00 88.12 92 TYR A C 1
ATOM 725 O O . TYR A 1 92 ? 10.520 1.619 -0.897 1.00 88.12 92 TYR A O 1
ATOM 733 N N . PHE A 1 93 ? 10.381 1.928 1.325 1.00 88.31 93 PHE A N 1
ATOM 734 C CA . PHE A 1 93 ? 11.687 1.333 1.615 1.00 88.31 93 PHE A CA 1
ATOM 735 C C . PHE A 1 93 ? 11.692 -0.185 1.414 1.00 88.31 93 PHE A C 1
ATOM 737 O O . PHE A 1 93 ? 12.649 -0.720 0.866 1.00 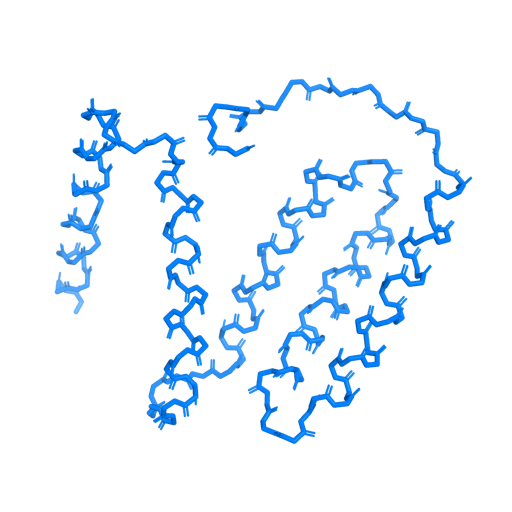88.31 93 PHE A O 1
ATOM 744 N N . LEU A 1 94 ? 10.601 -0.875 1.756 1.00 85.62 94 LEU A N 1
ATOM 745 C CA . LEU A 1 94 ? 10.475 -2.324 1.571 1.00 85.62 94 LEU A CA 1
ATOM 746 C C . LEU A 1 94 ? 10.515 -2.743 0.094 1.00 85.62 94 LEU A C 1
ATOM 748 O O . LEU A 1 94 ? 10.940 -3.845 -0.240 1.00 85.62 94 LEU A O 1
ATOM 752 N N . VAL A 1 95 ? 10.021 -1.871 -0.782 1.00 84.62 95 VAL A N 1
ATOM 753 C CA . VAL A 1 95 ? 9.962 -2.090 -2.229 1.00 84.62 95 VAL A CA 1
ATOM 754 C C . VAL A 1 95 ? 11.309 -1.800 -2.905 1.00 84.62 95 VAL A C 1
ATOM 756 O O . VAL A 1 95 ? 11.559 -2.286 -4.010 1.00 84.62 95 VAL A O 1
ATOM 759 N N . GLN A 1 96 ? 12.194 -1.037 -2.261 1.00 84.62 96 GLN A N 1
ATOM 760 C CA . GLN A 1 96 ? 13.540 -0.797 -2.769 1.00 84.62 96 GLN A CA 1
ATOM 761 C C . GLN A 1 96 ? 14.470 -1.986 -2.483 1.00 84.62 96 GLN A C 1
ATOM 763 O O . GLN A 1 96 ? 14.416 -2.557 -1.395 1.00 84.62 96 GLN A O 1
ATOM 768 N N . PRO A 1 97 ? 15.368 -2.336 -3.424 1.00 75.38 97 PRO A N 1
ATOM 769 C CA . PRO A 1 97 ? 16.257 -3.490 -3.284 1.00 75.38 97 PRO A CA 1
ATOM 770 C C . PRO A 1 97 ? 17.188 -3.398 -2.065 1.00 75.38 97 PRO A C 1
ATOM 772 O O . PRO A 1 97 ? 17.469 -4.422 -1.449 1.00 75.38 97 PRO A O 1
ATOM 775 N N . ASP A 1 98 ? 17.604 -2.188 -1.684 1.00 81.88 98 ASP A N 1
ATOM 776 C CA . ASP A 1 98 ? 18.539 -1.955 -0.575 1.00 81.88 98 ASP A CA 1
ATOM 777 C C . ASP A 1 98 ? 17.840 -1.489 0.722 1.00 81.88 98 ASP A C 1
ATOM 779 O O . ASP A 1 98 ? 18.442 -1.477 1.794 1.00 81.88 98 ASP A O 1
ATOM 783 N N . GLY A 1 99 ? 16.547 -1.144 0.652 1.00 81.94 99 GLY A N 1
ATOM 784 C CA . GLY A 1 99 ? 15.788 -0.509 1.740 1.00 81.94 99 GLY A CA 1
ATOM 785 C C . GLY A 1 99 ? 15.108 -1.481 2.711 1.00 81.94 99 GLY A C 1
ATOM 786 O O . GLY A 1 99 ? 14.316 -1.066 3.558 1.00 81.94 99 GLY A O 1
ATOM 787 N N . LEU A 1 100 ? 15.390 -2.785 2.620 1.00 86.12 100 LEU A N 1
ATOM 788 C CA . LEU A 1 100 ? 14.672 -3.815 3.380 1.00 86.12 100 LEU A CA 1
ATOM 789 C C . LEU A 1 100 ? 14.805 -3.629 4.902 1.00 86.12 100 LEU A C 1
ATOM 791 O O . LEU A 1 100 ? 13.819 -3.752 5.632 1.00 86.12 100 LEU A O 1
ATOM 795 N N . TYR A 1 101 ? 16.001 -3.281 5.384 1.00 88.88 101 TYR A N 1
ATOM 796 C CA . TYR A 1 101 ? 16.244 -3.022 6.807 1.00 88.88 101 TYR A CA 1
ATOM 797 C C . TYR A 1 101 ? 15.527 -1.762 7.302 1.00 88.88 101 TYR A C 1
ATOM 799 O O . TYR A 1 101 ? 14.960 -1.766 8.394 1.00 88.88 101 TYR A O 1
ATOM 807 N N . GLU A 1 102 ? 15.506 -0.704 6.492 1.00 89.31 102 GLU A N 1
ATOM 808 C CA . GLU A 1 102 ? 14.833 0.560 6.808 1.00 89.31 102 GLU A CA 1
ATOM 809 C C . GLU A 1 102 ? 13.312 0.362 6.853 1.00 89.31 102 GLU A C 1
ATOM 811 O O . GLU A 1 102 ? 12.655 0.778 7.809 1.00 89.31 102 GLU A O 1
ATOM 816 N N . GLY A 1 103 ? 12.759 -0.370 5.880 1.00 86.94 103 GLY A N 1
ATOM 817 C CA . GLY A 1 103 ? 11.344 -0.737 5.840 1.00 86.94 103 GLY A CA 1
ATOM 818 C C . GLY A 1 103 ? 10.921 -1.582 7.046 1.00 86.94 103 GLY A C 1
ATOM 819 O O . GLY A 1 103 ? 9.914 -1.285 7.697 1.00 86.94 103 GLY A O 1
ATOM 820 N N . LEU A 1 104 ? 11.711 -2.594 7.421 1.00 89.88 104 LEU A N 1
ATOM 821 C CA . LEU A 1 104 ? 11.463 -3.383 8.636 1.00 89.88 104 LEU A CA 1
ATOM 822 C C . LEU A 1 104 ? 11.586 -2.541 9.913 1.00 89.88 104 LEU A C 1
ATOM 824 O O . LEU A 1 104 ? 10.761 -2.675 10.821 1.00 89.88 104 LEU A O 1
ATOM 828 N N . GLY A 1 105 ? 12.564 -1.636 9.978 1.00 91.44 105 GLY A N 1
ATOM 829 C CA . GLY A 1 105 ? 12.734 -0.700 11.089 1.00 91.44 105 GLY A CA 1
ATOM 830 C C . GLY A 1 105 ? 11.504 0.188 11.286 1.00 91.44 105 GLY A C 1
ATOM 831 O O . GLY A 1 105 ? 10.937 0.248 12.375 1.00 91.44 105 GLY A O 1
ATOM 832 N N . ILE A 1 106 ? 11.005 0.808 10.218 1.00 90.38 106 ILE A N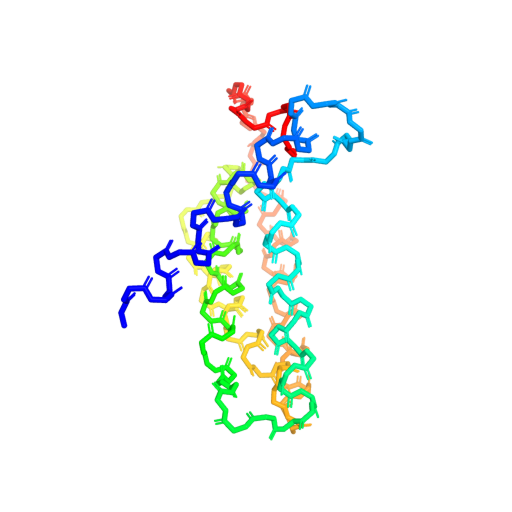 1
ATOM 833 C CA . ILE A 1 106 ? 9.799 1.645 10.292 1.00 90.38 106 ILE A CA 1
ATOM 834 C C . ILE A 1 106 ? 8.568 0.800 10.653 1.00 90.38 106 ILE A C 1
ATOM 836 O O . ILE A 1 106 ? 7.743 1.219 11.467 1.00 90.38 106 ILE A O 1
ATOM 840 N N . THR A 1 107 ? 8.455 -0.416 10.111 1.00 88.44 107 THR A N 1
ATOM 841 C CA . THR A 1 107 ? 7.348 -1.335 10.427 1.00 88.44 107 THR A CA 1
ATOM 842 C C . THR A 1 107 ? 7.327 -1.724 11.903 1.00 88.44 107 THR A C 1
ATOM 844 O O . THR A 1 107 ? 6.267 -1.727 12.529 1.00 88.44 107 THR A O 1
ATOM 847 N N . THR A 1 108 ? 8.486 -2.023 12.489 1.00 89.69 108 THR A N 1
ATOM 848 C CA . THR A 1 108 ? 8.589 -2.376 13.914 1.00 89.69 108 THR A CA 1
ATOM 849 C C . THR A 1 108 ? 8.239 -1.198 14.822 1.00 89.69 108 THR A C 1
ATOM 851 O O . THR A 1 108 ? 7.505 -1.383 15.794 1.00 89.69 108 THR A O 1
ATOM 854 N N . VAL A 1 109 ? 8.651 0.025 14.471 1.00 90.50 109 VAL A N 1
ATOM 855 C CA . VAL A 1 109 ? 8.222 1.251 15.169 1.00 90.50 109 VAL A CA 1
ATOM 856 C C . VAL A 1 109 ? 6.701 1.417 15.106 1.00 90.50 109 VAL A C 1
ATOM 858 O O . VAL A 1 109 ? 6.056 1.665 16.125 1.00 90.50 109 VAL A O 1
ATOM 861 N N . LEU A 1 110 ? 6.108 1.223 13.929 1.00 88.69 110 LEU A N 1
ATOM 862 C CA . LEU A 1 110 ? 4.669 1.345 13.697 1.00 88.69 110 LEU A CA 1
ATOM 863 C C . LEU A 1 110 ? 3.866 0.298 14.497 1.00 88.69 110 LEU A C 1
ATOM 865 O O . LEU A 1 110 ? 2.838 0.627 15.103 1.00 88.69 110 LEU A O 1
ATOM 869 N N . LEU A 1 111 ? 4.371 -0.936 14.601 1.00 87.94 111 LEU A N 1
ATOM 870 C CA . LEU A 1 111 ? 3.823 -1.969 15.489 1.00 87.94 111 LEU A CA 1
ATOM 871 C C . LEU A 1 111 ? 3.911 -1.562 16.965 1.00 87.94 111 LEU A C 1
ATOM 873 O O . LEU A 1 111 ? 2.931 -1.714 17.695 1.00 87.94 111 LEU A O 1
ATOM 877 N N . GLY A 1 112 ? 5.040 -0.992 17.395 1.00 88.56 112 GLY A N 1
ATOM 878 C CA . GLY A 1 112 ? 5.222 -0.483 18.755 1.00 88.56 112 GLY A CA 1
ATOM 879 C C . GLY A 1 112 ? 4.220 0.618 19.114 1.00 88.56 112 GLY A C 1
ATOM 880 O O . GLY A 1 112 ? 3.542 0.531 20.140 1.00 88.56 112 GLY A O 1
ATOM 881 N N . ILE A 1 113 ? 4.054 1.611 18.232 1.00 86.31 113 ILE A N 1
ATOM 882 C CA . ILE A 1 113 ? 3.072 2.698 18.388 1.00 86.31 113 ILE A CA 1
ATOM 883 C C . ILE A 1 113 ? 1.653 2.131 18.486 1.00 86.31 113 ILE A C 1
ATOM 885 O O . ILE A 1 113 ? 0.866 2.556 19.335 1.00 86.31 113 ILE A O 1
ATOM 889 N N . THR A 1 114 ? 1.322 1.154 17.640 1.00 85.81 114 THR A N 1
ATOM 890 C CA . THR A 1 114 ? 0.005 0.506 17.622 1.00 85.81 114 THR A CA 1
ATOM 891 C C . THR A 1 114 ? -0.263 -0.278 18.902 1.00 85.81 114 THR A C 1
ATOM 893 O O . THR A 1 114 ? -1.339 -0.148 19.487 1.00 85.81 114 THR A O 1
ATOM 896 N N . PHE A 1 115 ? 0.719 -1.041 19.384 1.00 86.75 115 PHE A N 1
ATOM 897 C CA . PHE A 1 115 ? 0.613 -1.800 20.628 1.00 86.75 115 PHE A CA 1
ATOM 898 C C . PHE A 1 115 ? 0.445 -0.885 21.847 1.00 86.75 115 PHE A C 1
ATOM 900 O O . PHE A 1 115 ? -0.406 -1.136 22.702 1.00 86.75 115 PHE A O 1
ATOM 907 N N . PHE A 1 116 ? 1.210 0.206 21.913 1.00 84.88 116 PHE A N 1
ATOM 908 C CA . PHE A 1 116 ? 1.115 1.164 23.012 1.00 84.88 116 PHE A CA 1
ATOM 909 C C . PHE A 1 116 ? -0.228 1.907 23.001 1.00 84.88 116 PHE A C 1
ATOM 911 O O . PHE A 1 116 ? -0.894 2.019 24.030 1.00 84.88 116 PHE A O 1
ATOM 918 N N . SER A 1 117 ? -0.678 2.326 21.816 1.00 81.56 117 SER A N 1
ATOM 919 C CA . SER A 1 117 ? -1.947 3.040 21.631 1.00 81.56 117 SER A CA 1
ATOM 920 C C . SER A 1 117 ? -3.171 2.163 21.939 1.00 81.56 117 SER A C 1
ATOM 922 O O . SER A 1 117 ? -4.218 2.674 22.337 1.00 81.56 117 SER A O 1
ATOM 924 N N . HIS A 1 118 ? -3.049 0.836 21.800 1.00 74.75 118 HIS A N 1
ATOM 925 C CA . HIS A 1 118 ? -4.117 -0.121 22.110 1.00 74.75 118 HIS A CA 1
ATOM 926 C C . HIS A 1 118 ? -4.425 -0.190 23.612 1.00 74.75 118 HIS A C 1
ATOM 928 O O . HIS A 1 118 ? -5.564 -0.452 23.993 1.00 74.75 118 HIS A O 1
ATOM 934 N N . LYS A 1 119 ? -3.437 0.026 24.488 1.00 69.56 119 LYS A N 1
ATOM 935 C CA . LYS A 1 119 ? -3.637 -0.091 25.943 1.00 69.56 119 LYS A CA 1
ATOM 936 C C . LYS A 1 119 ? -4.451 1.057 26.551 1.00 69.56 119 LYS A C 1
ATOM 938 O O . LYS A 1 119 ? -4.955 0.894 27.655 1.00 69.56 119 LYS A O 1
ATOM 943 N N . GLY A 1 120 ? -4.574 2.192 25.860 1.00 61.12 120 GLY A N 1
ATOM 944 C CA . GLY A 1 120 ? -5.159 3.419 26.415 1.00 61.12 120 GLY A CA 1
ATOM 945 C C . GLY A 1 120 ? -6.522 3.832 25.859 1.00 61.12 120 GLY A C 1
ATOM 946 O O . GLY A 1 120 ? -7.027 4.876 26.261 1.00 61.12 120 GLY A O 1
ATOM 947 N N . THR A 1 121 ? -7.113 3.081 24.925 1.00 60.41 121 THR A N 1
ATOM 948 C CA . THR A 1 121 ? -8.305 3.532 24.186 1.00 60.41 121 THR A CA 1
ATOM 949 C C . THR A 1 121 ? -9.563 2.736 24.562 1.00 60.41 121 THR A C 1
ATOM 951 O O . THR A 1 121 ? -9.576 1.512 24.408 1.00 60.41 121 THR A O 1
ATOM 954 N N . PRO A 1 122 ? -10.625 3.393 2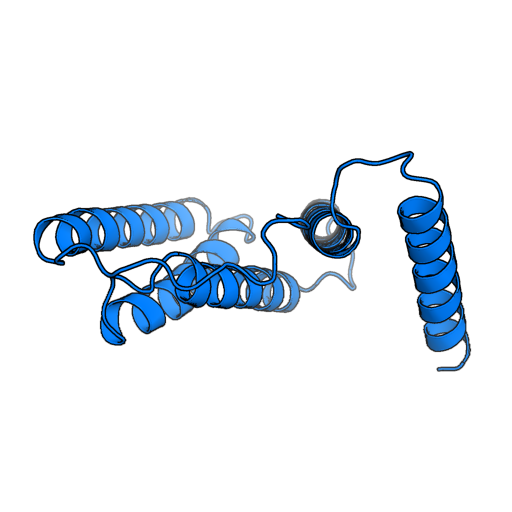5.080 1.00 59.75 122 PRO A N 1
ATOM 955 C CA . PRO A 1 122 ? -11.880 2.725 25.413 1.00 59.75 122 PRO A CA 1
ATOM 956 C C . PRO A 1 122 ? -12.567 2.193 24.148 1.00 59.75 122 PRO A C 1
ATOM 958 O O . PRO A 1 122 ? -12.471 2.782 23.072 1.00 59.75 122 PRO A O 1
ATOM 961 N N . ALA A 1 123 ? -13.250 1.054 24.272 1.00 59.03 123 ALA A N 1
ATOM 962 C CA . ALA A 1 123 ? -13.923 0.404 23.153 1.00 59.03 123 ALA A CA 1
ATOM 963 C C . ALA A 1 123 ? -15.092 1.266 22.640 1.00 59.03 123 ALA A C 1
ATOM 965 O O . ALA A 1 123 ? -16.088 1.453 23.336 1.00 59.03 123 ALA A O 1
ATOM 966 N N . GLU A 1 124 ? -14.974 1.782 21.416 1.00 61.75 124 GLU A N 1
ATOM 967 C CA . GLU A 1 124 ? -16.036 2.545 20.758 1.00 6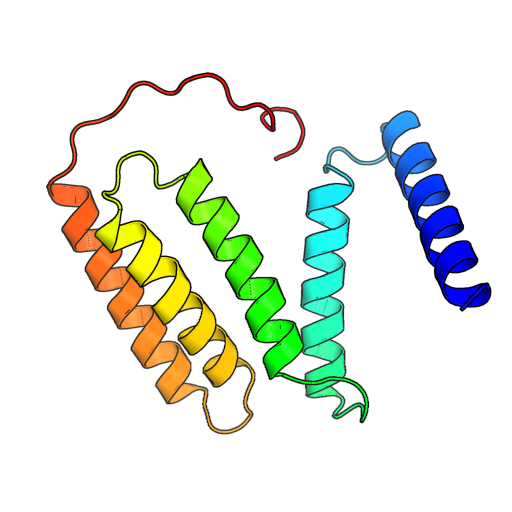1.75 124 GLU A CA 1
ATOM 968 C C . GLU A 1 124 ? -17.043 1.610 20.065 1.00 61.75 124 GLU A C 1
ATOM 970 O O . GLU A 1 124 ? -16.682 0.573 19.502 1.00 61.75 124 GLU A O 1
ATOM 975 N N . HIS A 1 125 ? -18.328 1.968 20.122 1.00 54.66 125 HIS A N 1
ATOM 976 C CA . HIS A 1 125 ? -19.432 1.170 19.593 1.00 54.66 125 HIS A CA 1
ATOM 977 C C . HIS A 1 125 ? -19.409 1.138 18.053 1.00 54.66 125 HIS A C 1
ATOM 979 O O . HIS A 1 125 ? -19.452 2.174 17.386 1.00 54.66 125 HIS A O 1
ATOM 985 N N . VAL A 1 126 ? -19.350 -0.066 17.477 1.00 59.00 126 VAL A N 1
ATOM 986 C CA . VAL A 1 126 ? -19.243 -0.299 16.029 1.00 59.00 126 VAL A CA 1
ATOM 987 C C . VAL A 1 126 ? -20.541 0.122 15.330 1.00 59.00 126 VAL A C 1
ATOM 989 O O . VAL A 1 126 ? -21.519 -0.623 15.309 1.00 59.00 126 VAL A O 1
ATOM 992 N N . ARG A 1 127 ? -20.572 1.319 14.726 1.00 60.41 127 ARG A N 1
ATOM 993 C CA . ARG A 1 127 ? -21.609 1.660 13.734 1.00 60.41 127 ARG A CA 1
ATOM 994 C C . ARG A 1 127 ? -21.399 0.802 12.488 1.00 60.41 127 ARG A C 1
ATOM 996 O O . ARG A 1 127 ? -20.272 0.707 12.011 1.00 60.41 127 ARG A O 1
ATOM 1003 N N . GLY A 1 128 ? -22.492 0.203 12.009 1.00 57.69 128 GLY A N 1
ATOM 1004 C CA . GLY A 1 128 ? -22.536 -0.809 10.951 1.00 57.69 128 GLY A CA 1
ATOM 1005 C C . GLY A 1 128 ? -21.585 -0.558 9.782 1.00 57.69 128 GLY A C 1
ATOM 1006 O O . GLY A 1 128 ? -21.507 0.544 9.241 1.00 57.69 128 GLY A O 1
ATOM 1007 N N . ASP A 1 129 ? -20.856 -1.609 9.422 1.00 60.66 129 ASP A N 1
ATOM 1008 C CA . ASP A 1 129 ? -19.870 -1.616 8.352 1.00 60.66 129 ASP A CA 1
ATOM 1009 C C . ASP A 1 129 ? -20.567 -1.678 6.985 1.00 60.66 129 ASP A C 1
ATOM 1011 O O . ASP A 1 129 ? -21.202 -2.676 6.648 1.00 60.66 129 ASP A O 1
ATOM 1015 N N . LEU A 1 130 ? -20.440 -0.605 6.199 1.00 60.00 130 LEU A N 1
ATOM 1016 C CA . LEU A 1 130 ? -20.955 -0.513 4.825 1.00 60.00 130 LEU A CA 1
ATOM 1017 C C . LEU A 1 130 ? -20.306 -1.543 3.882 1.00 60.00 130 LEU A C 1
ATOM 1019 O O . LEU A 1 130 ? -20.825 -1.789 2.798 1.00 60.00 130 LEU A O 1
ATOM 1023 N N . PHE A 1 131 ? -19.187 -2.146 4.292 1.00 57.81 131 PHE A N 1
ATOM 1024 C CA . PHE A 1 131 ? -18.464 -3.166 3.544 1.00 57.81 131 PHE A CA 1
ATOM 1025 C C . PHE A 1 131 ? -18.571 -4.561 4.158 1.00 57.81 131 PHE A C 1
ATOM 1027 O O . PHE A 1 131 ? -17.878 -5.444 3.676 1.00 57.81 131 PHE A O 1
ATOM 1034 N N . LYS A 1 132 ? -19.446 -4.804 5.145 1.00 61.66 132 LYS A N 1
ATOM 1035 C CA . LYS A 1 132 ? -19.574 -6.121 5.803 1.00 61.66 132 LYS A CA 1
ATOM 1036 C C . LYS A 1 132 ? -19.788 -7.282 4.821 1.00 61.66 132 LYS A C 1
ATOM 1038 O O . LYS A 1 132 ? -19.347 -8.397 5.074 1.00 61.66 132 LYS A O 1
ATOM 1043 N N . ASP A 1 133 ? -20.446 -6.998 3.699 1.00 57.88 133 ASP A N 1
ATOM 1044 C CA . ASP A 1 133 ? -20.737 -7.963 2.632 1.00 57.88 133 ASP A CA 1
ATOM 1045 C C . ASP A 1 133 ? -19.653 -8.002 1.535 1.00 57.88 133 ASP A C 1
ATOM 1047 O O . ASP A 1 133 ? -19.788 -8.713 0.540 1.00 57.88 133 ASP A O 1
ATOM 1051 N N . CYS A 1 134 ? -18.587 -7.213 1.693 1.00 60.72 134 CYS A N 1
ATOM 1052 C CA . CYS A 1 134 ? -17.541 -6.989 0.703 1.00 60.72 134 CYS A CA 1
ATOM 1053 C C . CYS A 1 134 ? -16.137 -7.375 1.218 1.00 60.72 134 CYS A C 1
ATOM 1055 O O . CYS A 1 134 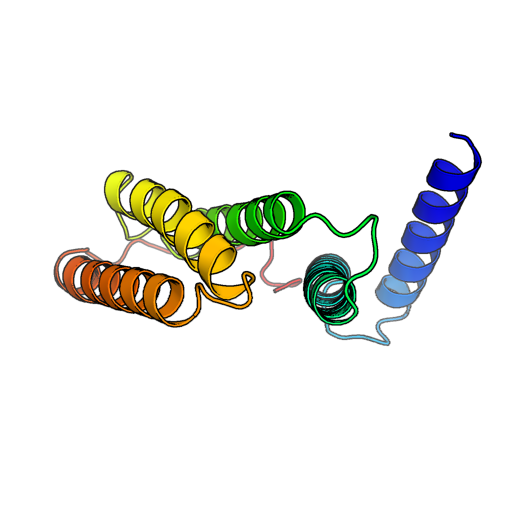? -15.430 -8.149 0.570 1.00 60.72 134 CYS A O 1
ATOM 1057 N N . CYS A 1 135 ? -15.735 -6.837 2.369 1.00 54.97 135 CYS A N 1
ATOM 1058 C CA . CYS A 1 135 ? -14.647 -7.338 3.197 1.00 54.97 135 CYS A CA 1
ATOM 1059 C C . CYS A 1 135 ? -14.934 -6.990 4.680 1.00 54.97 135 CYS A C 1
ATOM 1061 O O . CYS A 1 135 ? -14.744 -7.879 5.526 1.00 54.97 135 CYS A O 1
#

Radius of gyration: 17.82 Å; chains: 1; bounding box: 42×29×52 Å

pLDDT: mean 79.2, std 10.26, range [54.66, 91.44]

Sequence (135 aa):
MIYYLLIIFLLTLVFWVLYRSRIIAFCPICAVTVITWVGGLLAIHLRVSWANPFVVAILMGASMGALAEKYGRRFGLLWKTAMILLGISSIYFLVQPDGLYEGLGITTVLLGITFFSHKGTPAEHVRGDLFKDCC

Secondary structure (DSSP, 8-state):
-HHHHHHHHHHHHHHHHHHHTT--SS-HHHHHHHHHHHHHHHHHHTT-TT--HHHHHHHHHHHHHHHHHHH-TTS-HHHHHHHHHHHHHHHHHHHSSS-HHHHHHHHHHHHHHHHHHHTT---------TTTTT-

Organism: NCBI:txid1817823